Protein AF-A0A2V7MEK3-F1 (afdb_monomer_lite)

Foldseek 3Di:
DDPVVVVVVVVVVVVVVVVVVVVVVVPDDDDVVVVDQPPDDKDFDADPVRHTPDICADPVRHGNDDDDPVVD

Sequence (72 aa):
MSRRRRVLALVGVTLAAGVFAVGVWVALPLPGALLSPPQVASLTLEDRNGLVLRSTRAGDGSLQRWISLGEI

Radius of gyration: 26.08 Å; chains: 1; bounding box: 49×17×72 Å

pLDDT: mean 84.28, std 11.1, range [60.56, 97.88]

Secondary structure (DSSP, 8-state):
--HHHHHHHHHHHHHHHHHHHHHHHHHSPPPHHHHSPP-----EEE-TTS-EEEESB-TTS-B-----GGG-

Structure (mmCIF, N/CA/C/O backbone):
data_AF-A0A2V7MEK3-F1
#
_entry.id   AF-A0A2V7MEK3-F1
#
loop_
_atom_site.group_PDB
_atom_site.id
_atom_site.type_symbol
_atom_site.label_atom_id
_atom_site.label_alt_id
_atom_site.label_comp_id
_atom_site.label_asym_id
_atom_site.label_entity_id
_atom_site.label_seq_id
_atom_site.pdbx_PDB_ins_code
_atom_site.Cartn_x
_atom_site.Cartn_y
_atom_site.Cartn_z
_atom_site.occupancy
_atom_site.B_iso_or_equiv
_atom_site.auth_seq_id
_atom_site.auth_comp_id
_atom_site.auth_asym_id
_atom_site.auth_atom_id
_atom_site.pdbx_PDB_model_num
ATOM 1 N N . 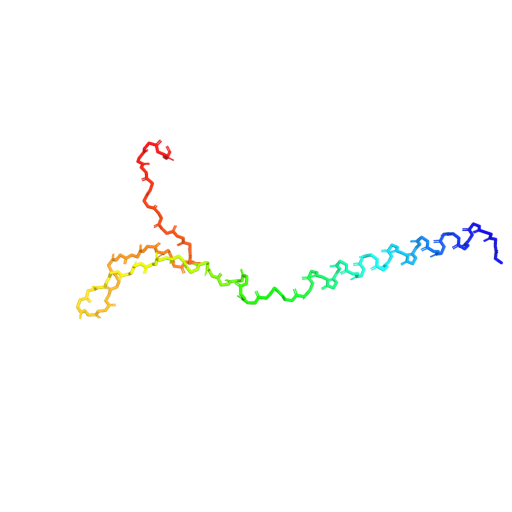MET A 1 1 ? 21.572 1.587 -44.300 1.00 60.56 1 MET A N 1
ATOM 2 C CA . MET A 1 1 ? 21.749 2.247 -42.981 1.00 60.56 1 MET A CA 1
ATOM 3 C C . MET A 1 1 ? 23.107 1.877 -42.408 1.00 60.56 1 MET A C 1
ATOM 5 O O . MET A 1 1 ? 23.423 0.694 -42.380 1.00 60.56 1 MET A O 1
ATOM 9 N N . SER A 1 2 ? 23.901 2.855 -41.963 1.00 83.12 2 SER A N 1
ATOM 10 C CA . SER A 1 2 ? 25.194 2.583 -41.322 1.00 83.12 2 SER A CA 1
ATOM 11 C C . SER A 1 2 ? 25.004 1.778 -40.029 1.00 83.12 2 SER A C 1
ATOM 13 O O . SER A 1 2 ? 24.010 1.955 -39.320 1.00 83.12 2 SER A O 1
ATOM 15 N N . ARG A 1 3 ? 25.960 0.896 -39.706 1.00 85.19 3 ARG A N 1
ATOM 16 C CA . ARG A 1 3 ? 25.950 0.061 -38.485 1.00 85.19 3 ARG A CA 1
ATOM 17 C C . ARG A 1 3 ? 25.672 0.897 -37.225 1.00 85.19 3 ARG A C 1
ATOM 19 O O . ARG A 1 3 ? 24.889 0.489 -36.379 1.00 85.19 3 ARG A O 1
ATOM 26 N N . ARG A 1 4 ? 26.226 2.116 -37.170 1.00 86.88 4 ARG A N 1
ATOM 27 C CA . ARG A 1 4 ? 26.021 3.098 -36.090 1.00 86.88 4 ARG A CA 1
ATOM 28 C C . ARG A 1 4 ? 24.564 3.550 -35.945 1.00 86.88 4 ARG A C 1
ATOM 30 O O . ARG A 1 4 ? 24.061 3.572 -34.831 1.00 86.88 4 ARG A O 1
ATOM 37 N N . ARG A 1 5 ? 23.861 3.850 -37.046 1.00 88.75 5 ARG A N 1
ATOM 38 C CA . ARG A 1 5 ? 22.432 4.225 -36.993 1.00 88.75 5 ARG A CA 1
ATOM 39 C C . 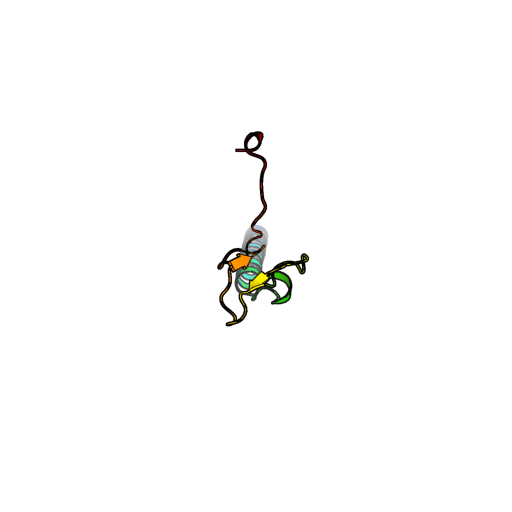ARG A 1 5 ? 21.557 3.085 -36.473 1.00 88.75 5 ARG A C 1
ATOM 41 O O . ARG A 1 5 ? 20.627 3.346 -35.725 1.00 88.75 5 ARG A O 1
ATOM 48 N N . ARG A 1 6 ? 21.875 1.835 -36.829 1.00 89.38 6 ARG A N 1
ATOM 49 C CA . ARG A 1 6 ? 21.158 0.657 -36.309 1.00 89.38 6 ARG A CA 1
ATOM 50 C C . ARG A 1 6 ? 21.378 0.471 -34.808 1.00 89.38 6 ARG A C 1
ATOM 52 O O . ARG A 1 6 ? 20.416 0.230 -34.095 1.00 89.38 6 ARG A O 1
ATOM 59 N N . VAL A 1 7 ? 22.615 0.630 -34.333 1.00 93.12 7 VAL A N 1
ATOM 60 C CA . VAL A 1 7 ? 22.930 0.552 -32.895 1.00 93.12 7 VAL A CA 1
ATOM 61 C C . VAL A 1 7 ? 22.205 1.650 -32.116 1.00 93.12 7 VAL A C 1
ATOM 63 O O . VAL A 1 7 ? 21.557 1.349 -31.124 1.00 93.12 7 VAL A O 1
ATOM 66 N N . LEU A 1 8 ? 22.243 2.899 -32.590 1.00 95.12 8 LEU A N 1
ATOM 67 C CA . LEU A 1 8 ? 21.540 4.007 -31.934 1.00 95.12 8 LEU A CA 1
ATOM 68 C C . LEU A 1 8 ? 20.021 3.796 -31.899 1.00 95.12 8 LEU A C 1
ATOM 70 O O . LEU A 1 8 ? 19.397 4.055 -30.876 1.00 95.12 8 LEU A O 1
ATOM 74 N N . ALA A 1 9 ? 19.436 3.283 -32.986 1.00 94.25 9 ALA A N 1
ATOM 75 C CA . ALA A 1 9 ? 18.015 2.952 -33.023 1.00 94.25 9 ALA A CA 1
ATOM 76 C C . ALA A 1 9 ? 17.659 1.855 -32.009 1.00 94.25 9 ALA A C 1
ATOM 78 O O . ALA A 1 9 ? 16.686 2.000 -31.278 1.00 94.25 9 ALA A O 1
ATOM 79 N N . LEU A 1 10 ? 18.470 0.795 -31.916 1.00 96.00 10 LEU A N 1
ATOM 80 C CA . LEU A 1 10 ? 18.265 -0.274 -30.935 1.00 96.00 10 LEU A CA 1
ATOM 81 C C . LEU A 1 10 ? 18.364 0.247 -29.501 1.00 96.00 10 LEU A C 1
ATOM 83 O O . LEU A 1 10 ? 17.495 -0.052 -28.694 1.00 96.00 10 LEU A O 1
ATOM 87 N N . VAL A 1 11 ? 19.372 1.068 -29.193 1.00 96.25 11 VAL A N 1
ATOM 88 C CA . VAL A 1 11 ? 19.514 1.677 -27.861 1.00 96.25 11 VAL A CA 1
ATOM 89 C C . VAL A 1 11 ? 18.295 2.532 -27.522 1.00 96.25 11 VAL A C 1
ATOM 91 O O . VAL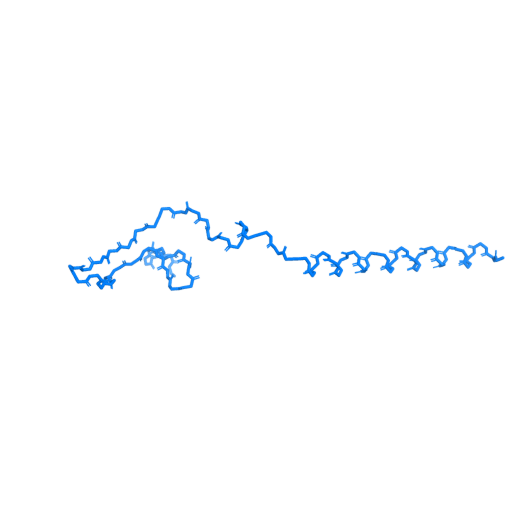 A 1 11 ? 17.745 2.391 -26.435 1.00 96.25 11 VAL A O 1
ATOM 94 N N . GLY A 1 12 ? 17.839 3.371 -28.456 1.00 97.12 12 GLY A N 1
ATOM 95 C CA . GLY A 1 12 ? 16.659 4.213 -28.253 1.00 97.12 12 GLY A CA 1
ATOM 96 C C . GLY A 1 12 ? 15.389 3.402 -27.994 1.00 97.12 12 GLY A C 1
ATOM 97 O O . GLY A 1 12 ? 14.653 3.706 -27.059 1.00 97.12 12 GLY A O 1
ATOM 98 N N . VAL A 1 13 ? 15.162 2.337 -28.770 1.00 97.31 13 VAL A N 1
ATOM 99 C CA . VAL A 1 13 ? 14.011 1.438 -28.585 1.00 97.31 13 VAL A CA 1
ATOM 100 C C . VAL A 1 13 ? 14.067 0.748 -27.225 1.00 97.31 13 VAL A C 1
ATOM 102 O O . VAL A 1 13 ? 13.067 0.732 -26.513 1.00 97.31 13 VAL A O 1
ATOM 105 N N . THR A 1 14 ? 15.229 0.226 -26.832 1.00 97.50 14 THR A N 1
ATOM 106 C CA . THR A 1 14 ? 15.400 -0.431 -25.530 1.00 97.50 14 THR A CA 1
ATOM 107 C C . THR A 1 14 ? 15.147 0.540 -24.379 1.00 97.50 14 THR A C 1
ATOM 109 O O . THR A 1 14 ? 14.464 0.189 -23.419 1.00 97.50 14 THR A O 1
ATOM 112 N N . LEU A 1 15 ? 15.646 1.776 -24.484 1.00 97.88 15 LEU A N 1
ATOM 113 C CA . LEU A 1 15 ? 15.439 2.796 -23.459 1.00 97.88 15 LEU A CA 1
ATOM 114 C C . LEU A 1 15 ? 13.954 3.165 -23.336 1.00 97.88 15 LEU A C 1
ATOM 116 O O . LEU A 1 15 ? 13.412 3.197 -22.234 1.00 97.88 15 LEU A O 1
ATOM 120 N N . ALA A 1 16 ? 13.285 3.389 -24.471 1.00 97.31 16 ALA A N 1
ATOM 121 C CA . ALA A 1 16 ? 11.863 3.712 -24.512 1.00 97.31 16 ALA A CA 1
ATOM 122 C C . ALA A 1 16 ? 11.002 2.576 -23.938 1.00 97.31 16 ALA A C 1
ATOM 124 O O . ALA A 1 16 ? 10.096 2.833 -23.147 1.00 97.31 16 ALA A O 1
ATOM 125 N N . ALA A 1 17 ? 11.320 1.323 -24.276 1.00 97.56 17 ALA A N 1
ATOM 126 C CA . ALA A 1 17 ? 10.645 0.153 -23.724 1.00 97.56 17 ALA A CA 1
ATOM 127 C C . ALA A 1 17 ? 10.834 0.048 -22.203 1.00 97.56 17 ALA A C 1
ATOM 129 O O . ALA A 1 17 ? 9.874 -0.234 -21.489 1.00 97.56 17 ALA A O 1
ATOM 130 N N . GLY A 1 18 ? 12.041 0.328 -21.698 1.00 97.88 18 GLY A N 1
ATOM 131 C CA . GLY A 1 18 ? 12.322 0.350 -20.261 1.00 97.88 18 GLY A CA 1
ATOM 132 C C . GLY A 1 18 ? 11.500 1.405 -19.519 1.00 97.88 18 GLY A C 1
ATOM 133 O O . GLY A 1 18 ? 10.845 1.089 -18.529 1.00 97.88 18 GLY A O 1
ATOM 134 N N . VAL A 1 19 ? 11.468 2.640 -20.031 1.00 97.88 19 VAL A N 1
ATOM 135 C CA . VAL A 1 19 ? 10.664 3.727 -19.444 1.00 97.88 19 VAL A CA 1
ATOM 136 C C . VAL A 1 19 ? 9.175 3.382 -19.460 1.00 97.88 19 VAL A C 1
ATOM 138 O O . VAL A 1 19 ? 8.491 3.569 -18.455 1.00 97.88 19 VAL A O 1
ATOM 141 N N . PHE A 1 20 ? 8.674 2.834 -20.569 1.00 97.75 20 PHE A N 1
ATOM 142 C CA . PHE A 1 20 ? 7.279 2.416 -20.682 1.00 97.75 20 PHE A CA 1
ATOM 143 C C . PHE A 1 20 ? 6.929 1.308 -19.681 1.00 97.75 20 PHE A C 1
ATOM 145 O O . PHE A 1 20 ? 5.919 1.407 -18.990 1.00 97.75 20 PHE A O 1
ATOM 152 N N . ALA A 1 21 ? 7.780 0.287 -19.548 1.00 97.38 21 ALA A N 1
ATOM 153 C CA . ALA A 1 21 ? 7.573 -0.804 -18.600 1.00 97.38 21 ALA A CA 1
ATOM 154 C C . ALA A 1 21 ? 7.526 -0.309 -17.146 1.00 97.38 21 ALA A C 1
ATOM 156 O O . ALA A 1 21 ? 6.648 -0.721 -16.389 1.00 97.38 21 ALA A O 1
ATOM 157 N N . VAL A 1 22 ? 8.418 0.615 -16.769 1.00 97.31 22 VAL A N 1
ATOM 158 C CA . VAL A 1 22 ? 8.400 1.245 -15.438 1.00 97.31 22 VAL A CA 1
ATOM 159 C C . VAL A 1 22 ? 7.120 2.053 -15.236 1.00 97.31 22 VAL A C 1
ATOM 161 O O . VAL A 1 22 ? 6.484 1.928 -14.194 1.00 97.31 22 VAL A O 1
ATOM 164 N N . GLY A 1 23 ? 6.704 2.839 -16.232 1.00 97.12 23 GLY A N 1
ATOM 165 C CA . GLY A 1 23 ? 5.462 3.610 -16.164 1.00 97.12 23 GLY A CA 1
ATOM 166 C C . GLY A 1 23 ? 4.232 2.724 -15.956 1.00 97.12 23 GLY A C 1
ATOM 167 O O . GLY A 1 23 ? 3.410 3.009 -15.087 1.00 97.12 23 GLY A O 1
ATOM 168 N N . VAL A 1 24 ? 4.139 1.613 -16.693 1.00 96.44 24 VAL A N 1
ATOM 169 C CA . VAL A 1 24 ? 3.072 0.617 -16.511 1.00 96.44 24 VAL A CA 1
ATOM 170 C C . VAL A 1 24 ? 3.135 -0.002 -15.117 1.00 96.44 24 VAL A C 1
ATOM 172 O O . VAL A 1 24 ? 2.106 -0.101 -14.458 1.00 96.44 24 VAL A O 1
ATOM 175 N N . TRP A 1 25 ? 4.322 -0.380 -14.639 1.00 93.69 25 TRP A N 1
ATOM 176 C CA . TRP A 1 25 ? 4.491 -0.969 -13.310 1.00 93.69 25 TRP A CA 1
ATOM 177 C C . TRP A 1 25 ? 4.040 -0.031 -12.182 1.00 93.69 25 TRP A C 1
ATOM 179 O O . TRP A 1 25 ? 3.361 -0.478 -11.264 1.00 93.69 25 TRP A O 1
ATOM 189 N N . VAL A 1 26 ? 4.348 1.267 -12.278 1.00 93.06 26 VAL A N 1
ATOM 190 C CA . VAL A 1 26 ? 3.909 2.285 -11.305 1.00 93.06 26 VAL A CA 1
ATOM 191 C C . VAL A 1 26 ? 2.399 2.531 -11.371 1.00 93.06 26 VAL A C 1
ATOM 193 O O . VAL A 1 26 ? 1.773 2.777 -10.344 1.00 93.06 26 VAL A O 1
ATOM 196 N N . ALA A 1 27 ? 1.807 2.484 -12.567 1.00 93.06 27 ALA A N 1
ATOM 197 C CA . ALA A 1 27 ? 0.378 2.724 -12.760 1.00 93.06 27 ALA A CA 1
ATOM 198 C C . ALA A 1 27 ? -0.502 1.522 -12.377 1.00 93.06 27 ALA A C 1
ATOM 200 O O . ALA A 1 27 ? -1.712 1.680 -12.200 1.00 93.06 27 ALA A O 1
ATOM 201 N N . LEU A 1 28 ? 0.076 0.321 -12.274 1.00 93.56 28 LEU A N 1
ATOM 202 C CA . LEU A 1 28 ? -0.664 -0.862 -11.857 1.00 93.56 28 LEU A CA 1
ATOM 203 C C . LEU A 1 28 ? -1.072 -0.735 -10.381 1.00 93.56 28 LEU A C 1
ATOM 205 O O . LEU A 1 28 ? -0.233 -0.441 -9.528 1.00 93.56 28 LEU A O 1
ATOM 209 N N . PRO A 1 29 ? -2.353 -0.980 -10.052 1.00 89.94 29 PRO A N 1
ATOM 210 C CA . PRO A 1 29 ? -2.802 -0.926 -8.673 1.00 89.94 29 PRO A CA 1
ATOM 211 C C . PRO A 1 29 ? -2.092 -1.998 -7.846 1.00 89.94 29 PRO A C 1
ATOM 213 O O . PRO A 1 29 ? -1.940 -3.146 -8.274 1.00 89.94 29 PRO A O 1
ATOM 216 N N . LEU A 1 30 ? -1.694 -1.628 -6.628 1.00 87.38 30 LEU A N 1
ATOM 217 C CA . LEU A 1 30 ? -1.191 -2.589 -5.656 1.00 87.38 30 LEU A CA 1
ATOM 218 C C . LEU A 1 30 ? -2.292 -3.615 -5.338 1.00 87.38 30 LEU A C 1
ATOM 220 O O . LEU A 1 30 ? -3.448 -3.228 -5.133 1.00 87.38 30 LEU A O 1
ATOM 224 N N . PRO A 1 31 ? -1.962 -4.916 -5.254 1.00 87.31 31 PRO A N 1
ATOM 225 C CA . PRO A 1 31 ? -2.886 -5.922 -4.752 1.00 87.31 31 PRO A CA 1
ATOM 226 C C . PRO A 1 31 ? -3.469 -5.500 -3.398 1.00 87.31 31 PRO A C 1
ATOM 228 O O . PRO A 1 31 ? -2.721 -5.168 -2.480 1.00 87.31 31 PRO A O 1
ATOM 231 N N . GLY A 1 32 ? -4.795 -5.560 -3.239 1.00 79.75 32 GLY A N 1
ATOM 232 C CA . GLY A 1 32 ? -5.470 -5.118 -2.006 1.00 79.75 32 GLY A CA 1
ATOM 233 C C . GLY A 1 32 ? -4.998 -5.839 -0.735 1.00 79.75 32 GLY A C 1
ATOM 234 O O . GLY A 1 32 ? -5.036 -5.273 0.355 1.00 79.75 32 GLY A O 1
ATOM 235 N N . ALA A 1 33 ? -4.465 -7.055 -0.875 1.00 78.00 33 ALA A N 1
ATOM 236 C CA . ALA A 1 33 ? -3.832 -7.792 0.216 1.00 78.00 33 ALA A CA 1
ATOM 237 C C . ALA A 1 33 ? -2.585 -7.089 0.788 1.00 78.00 33 ALA A C 1
ATOM 239 O O . ALA A 1 33 ? -2.325 -7.212 1.978 1.00 78.00 33 ALA A O 1
ATOM 240 N N . LEU A 1 34 ? -1.840 -6.328 -0.025 1.00 79.31 34 LEU A N 1
ATOM 241 C CA . LEU A 1 34 ? -0.691 -5.532 0.431 1.00 79.31 34 LEU A CA 1
ATOM 242 C C . LEU A 1 34 ? -1.112 -4.221 1.106 1.00 79.31 34 LEU A C 1
ATOM 244 O O . LEU A 1 34 ? -0.347 -3.659 1.880 1.00 79.31 34 LEU A O 1
ATOM 248 N N . LEU A 1 35 ? -2.317 -3.733 0.798 1.00 80.06 35 LEU A N 1
ATOM 249 C CA . LEU A 1 35 ? -2.909 -2.551 1.431 1.00 80.06 35 LEU A CA 1
ATOM 250 C C . LEU A 1 35 ? -3.623 -2.897 2.741 1.00 80.06 35 LEU A C 1
ATOM 252 O O . LEU A 1 35 ? -3.897 -2.016 3.552 1.00 80.06 35 LEU A O 1
ATOM 256 N N . SER A 1 36 ? -3.945 -4.175 2.944 1.00 74.31 36 SER A N 1
ATOM 257 C CA . SER A 1 36 ? -4.565 -4.640 4.176 1.00 74.31 36 SER A CA 1
ATOM 258 C C . SER A 1 36 ? -3.541 -4.554 5.304 1.00 74.31 36 SER A C 1
ATOM 260 O O . SER A 1 36 ? -2.443 -5.102 5.165 1.00 74.31 36 SER A O 1
ATOM 262 N N . PRO A 1 37 ? -3.869 -3.906 6.435 1.00 66.75 37 PRO A N 1
ATOM 263 C CA . PRO A 1 37 ? -2.993 -3.938 7.588 1.00 66.75 37 PRO A CA 1
ATOM 264 C C . PRO A 1 37 ? -2.704 -5.395 7.962 1.00 66.75 37 PRO A C 1
ATOM 266 O O . PRO A 1 37 ? -3.619 -6.225 7.896 1.00 66.75 37 PRO A O 1
ATOM 269 N N . PRO A 1 38 ? -1.467 -5.732 8.366 1.00 67.00 38 PRO A N 1
ATOM 270 C CA . PRO A 1 38 ? -1.165 -7.083 8.804 1.00 67.00 38 PRO A CA 1
ATOM 271 C C . PRO A 1 38 ? -2.155 -7.484 9.903 1.00 67.00 38 PRO A C 1
ATOM 273 O O . PRO A 1 38 ? -2.468 -6.679 10.794 1.00 67.00 38 PRO A O 1
ATOM 276 N N . GLN A 1 39 ? -2.664 -8.716 9.797 1.00 66.19 39 GLN A N 1
ATOM 277 C CA . GLN A 1 39 ? -3.593 -9.348 10.739 1.00 66.19 39 GLN A CA 1
ATOM 278 C C . GLN A 1 39 ? -2.851 -9.646 12.051 1.00 66.19 39 GLN A C 1
ATOM 280 O O . GLN A 1 39 ? -2.566 -10.786 12.402 1.00 66.19 39 GLN A O 1
ATOM 285 N N . VAL A 1 40 ? -2.441 -8.587 12.738 1.00 67.31 40 VAL A N 1
ATOM 286 C CA . VAL A 1 40 ? -1.877 -8.629 14.082 1.00 67.31 40 VAL A CA 1
ATOM 287 C C . VAL A 1 40 ? -3.050 -8.574 15.045 1.00 67.31 40 VAL A C 1
ATOM 289 O O . VAL A 1 40 ? -3.979 -7.792 14.828 1.00 67.31 40 VAL A O 1
ATOM 292 N N . ALA A 1 41 ? -3.005 -9.395 16.094 1.00 66.88 41 ALA A N 1
ATOM 293 C CA . ALA A 1 41 ? -4.026 -9.419 17.132 1.00 66.88 41 ALA A CA 1
ATOM 294 C C . ALA A 1 41 ? -4.308 -7.993 17.635 1.00 66.88 41 ALA A C 1
ATOM 296 O O . ALA A 1 41 ? -3.429 -7.340 18.198 1.00 66.88 41 ALA A O 1
ATOM 297 N N . SER A 1 42 ? -5.530 -7.515 17.401 1.00 72.69 42 SER A N 1
ATOM 298 C CA . SER A 1 42 ? -6.003 -6.219 17.873 1.00 72.69 42 SER A CA 1
ATOM 299 C C . SER A 1 42 ? -7.129 -6.410 18.876 1.00 72.69 42 SER A C 1
ATOM 301 O O . SER A 1 42 ? -8.078 -7.146 18.619 1.00 72.69 42 SER A O 1
ATOM 303 N N . LEU A 1 43 ? -7.030 -5.706 19.995 1.00 81.06 43 LEU A N 1
ATOM 304 C CA . LEU A 1 43 ? -8.064 -5.573 21.007 1.00 81.06 43 LEU A CA 1
ATOM 305 C C . LEU A 1 43 ? -8.615 -4.142 20.996 1.00 81.06 43 LEU A C 1
ATOM 307 O O . LEU A 1 43 ? -7.836 -3.184 21.054 1.00 81.06 43 LEU A O 1
ATOM 311 N N . THR A 1 44 ? -9.941 -4.029 20.974 1.00 85.38 44 THR A N 1
ATOM 312 C CA . THR A 1 44 ? -10.688 -2.796 21.247 1.00 85.38 44 THR A CA 1
ATOM 313 C C . THR A 1 44 ? -11.547 -3.043 22.480 1.00 85.38 44 THR A C 1
ATOM 315 O O . THR A 1 44 ? -12.251 -4.046 22.559 1.00 85.38 44 THR A O 1
ATOM 318 N N . LEU A 1 45 ? -11.439 -2.160 23.468 1.00 87.31 45 LEU A N 1
ATOM 319 C CA . LEU A 1 45 ? -12.243 -2.180 24.685 1.00 87.31 45 LEU A CA 1
ATOM 320 C C . LEU A 1 45 ? -13.350 -1.142 24.538 1.00 87.31 45 LEU A C 1
ATOM 322 O O . LEU A 1 45 ? -13.060 0.043 24.359 1.00 87.31 45 LEU A O 1
ATOM 326 N N . GLU A 1 46 ? -14.592 -1.591 24.650 1.00 95.81 46 GLU A N 1
ATOM 327 C CA . GLU A 1 46 ? -15.794 -0.763 24.557 1.00 95.81 46 GLU A CA 1
ATOM 328 C C . GLU A 1 46 ? -16.518 -0.717 25.908 1.00 95.81 46 GLU A C 1
ATOM 330 O O . GLU A 1 46 ? -16.391 -1.626 26.735 1.00 95.81 46 GLU A O 1
ATOM 335 N N . ASP A 1 47 ? -17.259 0.362 26.156 1.00 93.06 47 ASP A N 1
ATOM 336 C CA . ASP A 1 47 ? -18.182 0.445 27.282 1.00 93.06 47 ASP A CA 1
ATOM 337 C C . ASP A 1 47 ? -19.486 -0.331 26.997 1.00 93.06 47 ASP A C 1
ATOM 339 O O . ASP A 1 47 ? -19.712 -0.869 25.913 1.00 93.06 47 ASP A O 1
ATOM 343 N N . ARG A 1 48 ? -20.392 -0.372 27.980 1.00 93.81 48 ARG A N 1
ATOM 344 C CA . ARG A 1 48 ? -21.692 -1.060 27.852 1.00 93.81 48 ARG A CA 1
ATOM 345 C C . ARG A 1 48 ? -22.626 -0.475 26.780 1.00 93.81 48 ARG A C 1
ATOM 347 O O . ARG A 1 48 ? -23.624 -1.105 26.450 1.00 93.81 48 ARG A O 1
ATOM 354 N N . ASN A 1 49 ? -22.340 0.732 26.305 1.00 95.94 49 ASN A N 1
ATOM 355 C CA . ASN A 1 49 ? -23.089 1.463 25.290 1.00 95.94 49 ASN A CA 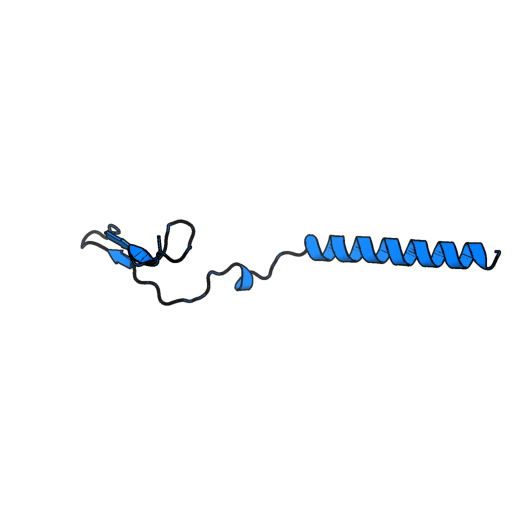1
ATOM 356 C C . ASN A 1 49 ? -22.378 1.428 23.921 1.00 95.94 49 ASN A C 1
ATOM 358 O O . ASN A 1 49 ? -22.834 2.094 22.994 1.00 95.94 49 ASN A O 1
ATOM 362 N N . GLY A 1 50 ? -21.270 0.685 23.788 1.00 89.81 50 GLY A N 1
ATOM 363 C CA . GLY A 1 50 ? -20.479 0.590 22.557 1.00 89.81 50 GLY A CA 1
ATOM 364 C C . GLY A 1 50 ? -19.506 1.753 22.330 1.00 89.81 50 GLY A C 1
ATOM 365 O O . GLY A 1 50 ? -19.002 1.922 21.222 1.00 89.81 50 GLY A O 1
ATOM 366 N N . LEU A 1 51 ? -19.230 2.587 23.340 1.00 91.44 51 LEU A N 1
ATOM 367 C CA . LEU A 1 51 ? -18.228 3.650 23.225 1.00 91.44 51 LEU A CA 1
ATOM 368 C C . LEU A 1 51 ? -16.818 3.087 23.402 1.00 91.44 51 LEU A C 1
ATOM 370 O O . LEU A 1 51 ? -16.520 2.432 24.400 1.00 91.44 51 LEU A O 1
ATOM 374 N N . VAL A 1 52 ? -15.920 3.399 22.466 1.00 89.00 52 VAL A N 1
ATOM 375 C CA . VAL A 1 52 ? -14.517 2.965 22.518 1.00 89.00 52 VAL A CA 1
ATOM 376 C C . VAL A 1 52 ? -13.792 3.636 23.687 1.00 89.00 52 VAL A C 1
ATOM 378 O O . VAL A 1 52 ? -13.632 4.854 23.721 1.00 89.00 52 VAL A O 1
ATOM 381 N N . LEU A 1 53 ? -13.299 2.826 24.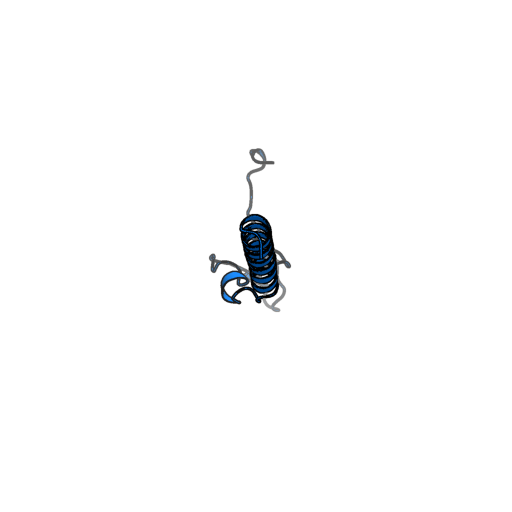625 1.00 85.50 53 LEU A N 1
ATOM 382 C CA . LEU A 1 53 ? -12.491 3.266 25.765 1.00 85.50 53 LEU A CA 1
ATOM 383 C C . LEU A 1 53 ? -10.992 3.180 25.461 1.00 85.50 53 LEU A C 1
ATOM 385 O O . LEU A 1 53 ? -10.225 4.070 25.833 1.00 85.50 53 LEU A O 1
ATOM 389 N N . ARG A 1 54 ? -10.557 2.093 24.809 1.00 81.62 54 ARG A N 1
ATOM 390 C CA . ARG A 1 54 ? -9.157 1.843 24.424 1.00 81.62 54 ARG A CA 1
ATOM 391 C C . ARG A 1 54 ? -9.087 1.018 23.143 1.00 81.62 54 ARG A C 1
ATOM 393 O O . ARG A 1 54 ? -9.944 0.177 22.899 1.00 81.62 54 ARG A O 1
ATOM 400 N N . SER A 1 55 ? -8.021 1.208 22.375 1.00 83.12 55 SER A N 1
ATOM 401 C CA . SER A 1 55 ? -7.707 0.405 21.195 1.00 83.12 55 SER A CA 1
ATOM 402 C C . SER A 1 55 ? -6.211 0.110 21.162 1.00 83.12 55 SER A C 1
ATOM 404 O O . SER A 1 55 ? -5.395 0.905 21.618 1.00 83.12 55 SER A O 1
ATOM 406 N N . THR A 1 56 ? -5.850 -1.046 20.621 1.00 81.81 56 THR A N 1
ATOM 407 C CA . THR A 1 56 ? -4.461 -1.402 20.262 1.00 81.81 56 THR A CA 1
ATOM 408 C C . THR A 1 56 ? -4.070 -0.876 18.877 1.00 81.81 56 THR A C 1
ATOM 410 O O . THR A 1 56 ? -2.954 -1.097 18.408 1.00 81.81 56 THR A O 1
ATOM 413 N N . ARG A 1 57 ? -4.984 -0.167 18.207 1.00 76.62 57 ARG A N 1
ATOM 414 C CA . ARG A 1 57 ? -4.808 0.410 16.874 1.00 76.62 57 ARG A CA 1
ATOM 415 C C . ARG A 1 57 ? -5.278 1.866 16.858 1.00 76.62 57 ARG A C 1
ATOM 417 O O . ARG A 1 57 ? -6.344 2.172 17.392 1.00 76.62 57 ARG A O 1
ATOM 424 N N . ALA A 1 58 ? -4.497 2.753 16.252 1.00 76.62 58 ALA A N 1
ATOM 425 C CA . ALA A 1 58 ? -4.902 4.139 16.033 1.00 76.62 58 ALA A CA 1
ATOM 426 C C . ALA A 1 58 ? -5.935 4.243 14.893 1.00 76.62 58 ALA A C 1
ATOM 428 O O . ALA A 1 58 ? -6.155 3.290 14.144 1.00 76.62 58 ALA A O 1
ATOM 429 N N . GLY A 1 59 ? -6.577 5.409 14.760 1.00 72.44 59 GLY A N 1
ATOM 430 C CA . GLY A 1 59 ? -7.622 5.646 13.753 1.00 72.44 59 GLY A CA 1
ATOM 431 C C . GLY A 1 59 ? -7.154 5.529 12.296 1.00 72.44 59 GLY A C 1
ATOM 432 O O . GLY A 1 59 ? -7.972 5.306 11.413 1.00 72.44 59 GLY A O 1
ATOM 433 N N . ASP A 1 60 ? -5.847 5.624 12.046 1.00 75.25 60 ASP A N 1
ATOM 434 C CA . ASP A 1 60 ? -5.203 5.420 10.741 1.00 75.25 60 ASP A CA 1
ATOM 435 C C . ASP A 1 60 ? -4.834 3.950 10.465 1.00 75.25 60 ASP A C 1
ATOM 437 O O . ASP A 1 60 ? -4.270 3.620 9.423 1.00 75.25 60 ASP A O 1
ATOM 441 N N . GLY A 1 61 ? -5.134 3.053 11.404 1.00 66.88 61 GLY A N 1
ATOM 442 C CA . GLY A 1 61 ? -4.797 1.647 11.301 1.00 66.88 61 GLY A CA 1
ATOM 443 C C . GLY A 1 61 ? -3.381 1.302 11.763 1.00 66.88 61 GLY A C 1
ATOM 444 O O . GLY A 1 61 ? -3.011 0.136 11.674 1.00 66.88 61 GLY A O 1
ATOM 445 N N . SER A 1 62 ? -2.579 2.231 12.282 1.00 71.81 62 SER A N 1
ATOM 446 C CA . SER A 1 62 ? -1.261 1.905 12.847 1.00 71.81 62 SER A CA 1
ATOM 447 C C . SER A 1 62 ? -1.375 1.186 14.199 1.00 71.81 62 SER A C 1
ATOM 449 O O . SER A 1 62 ? -2.352 1.353 14.933 1.00 71.81 62 SER A O 1
ATOM 451 N N . LEU A 1 63 ? -0.389 0.347 14.542 1.00 72.38 63 LEU A N 1
ATOM 452 C CA . LEU A 1 63 ? -0.342 -0.301 15.857 1.00 72.38 63 LEU A CA 1
ATOM 453 C C . LEU A 1 63 ? -0.068 0.750 16.938 1.00 72.38 63 LEU A C 1
ATOM 455 O O . LEU A 1 63 ? 1.002 1.356 16.960 1.00 72.38 63 LEU A O 1
ATOM 459 N N . GLN A 1 64 ? -0.999 0.913 17.878 1.00 71.75 64 GLN A N 1
ATOM 460 C CA . GLN A 1 64 ? -0.716 1.613 19.125 1.00 71.75 64 GLN A CA 1
ATOM 461 C C . GLN A 1 64 ? 0.032 0.656 20.048 1.00 71.75 64 GLN A C 1
ATOM 463 O O . GLN A 1 64 ? -0.554 -0.217 20.688 1.00 71.75 64 GLN A O 1
ATOM 468 N N . ARG A 1 65 ? 1.355 0.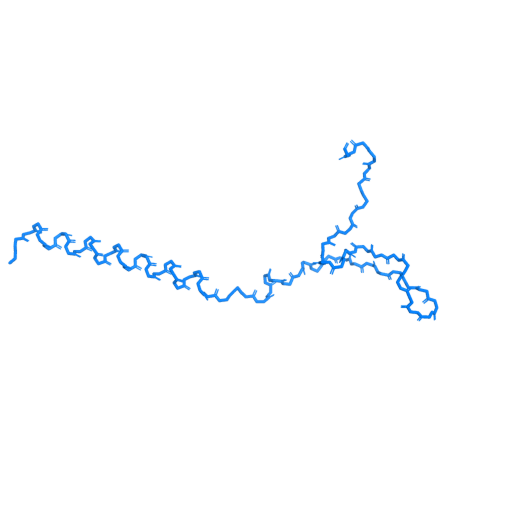815 20.099 1.00 70.12 65 ARG A N 1
ATOM 469 C CA . ARG A 1 65 ? 2.217 0.101 21.038 1.00 70.12 65 ARG A CA 1
ATOM 470 C C . ARG A 1 65 ? 2.527 0.994 22.234 1.00 70.12 65 ARG A C 1
ATOM 472 O O . ARG A 1 65 ? 2.917 2.146 22.074 1.00 70.12 65 ARG A O 1
ATOM 479 N N . TRP A 1 66 ? 2.423 0.421 23.427 1.00 68.06 66 TRP A N 1
ATOM 480 C CA . TRP A 1 66 ? 3.036 0.992 24.621 1.00 68.06 66 TRP A CA 1
ATOM 481 C C . TRP A 1 66 ? 4.547 0.786 24.522 1.00 68.06 66 TRP A C 1
ATOM 483 O O . TRP A 1 66 ? 5.020 -0.353 24.512 1.00 68.06 66 TRP A O 1
ATOM 493 N N . ILE A 1 67 ? 5.286 1.880 24.382 1.00 73.44 67 ILE A N 1
ATOM 494 C CA . ILE A 1 67 ? 6.743 1.892 24.536 1.00 73.44 67 ILE A CA 1
ATOM 495 C C . ILE A 1 67 ? 7.079 2.247 25.980 1.00 73.44 67 ILE A C 1
ATOM 497 O O . ILE A 1 67 ? 6.309 2.941 26.652 1.00 73.44 67 ILE A O 1
ATOM 501 N N . SER A 1 68 ? 8.197 1.733 26.485 1.00 76.19 68 SER A N 1
ATOM 502 C CA . SER A 1 68 ? 8.647 2.123 27.821 1.00 76.19 68 SER A CA 1
ATOM 503 C C . SER A 1 68 ? 9.104 3.585 27.813 1.00 76.19 68 SER A C 1
ATOM 505 O O . SER A 1 68 ? 9.567 4.082 26.789 1.00 76.19 68 SER A O 1
ATOM 507 N N . LEU A 1 69 ? 9.021 4.281 28.952 1.00 70.38 69 LEU A N 1
ATOM 508 C CA . LEU A 1 69 ? 9.468 5.679 29.044 1.00 70.38 69 LEU A CA 1
ATOM 509 C C . LEU A 1 69 ? 10.952 5.852 28.663 1.00 70.38 69 LEU A C 1
ATOM 511 O O . LEU A 1 69 ? 11.335 6.918 28.204 1.00 70.38 69 LEU A O 1
ATOM 515 N N . GLY A 1 70 ? 11.775 4.812 28.835 1.00 86.81 70 GLY A N 1
ATOM 516 C CA . GLY A 1 70 ? 13.191 4.825 28.454 1.00 86.81 70 GLY A CA 1
ATOM 517 C C . GLY A 1 70 ? 13.465 4.548 26.972 1.00 86.81 70 GLY A C 1
ATOM 518 O O . GLY A 1 70 ? 14.619 4.598 26.563 1.00 86.81 70 GLY A O 1
ATOM 519 N N . GLU A 1 71 ? 12.438 4.221 26.184 1.00 72.38 71 GLU A N 1
ATOM 520 C CA . GLU A 1 71 ? 12.518 4.054 24.723 1.00 72.38 71 GLU A CA 1
ATOM 521 C C . GLU A 1 71 ? 12.063 5.315 23.962 1.00 72.38 71 GLU A C 1
ATOM 523 O O . GLU A 1 71 ? 12.031 5.295 22.730 1.00 72.38 71 GLU A O 1
ATOM 528 N N . ILE A 1 72 ? 11.686 6.380 24.683 1.00 61.28 72 ILE A N 1
ATOM 529 C CA . ILE A 1 72 ? 11.357 7.704 24.130 1.00 61.28 72 ILE A CA 1
ATOM 530 C C . ILE A 1 72 ? 12.621 8.559 24.051 1.00 61.28 72 ILE A C 1
ATOM 532 O O . ILE A 1 72 ? 13.397 8.545 25.034 1.00 61.28 72 ILE A O 1
#